Protein AF-A0AAD8F7I7-F1 (afdb_monomer_lite)

Structure (mmCIF, N/CA/C/O backbone):
data_AF-A0AAD8F7I7-F1
#
_entry.id   AF-A0AAD8F7I7-F1
#
loop_
_atom_site.group_PDB
_atom_site.id
_atom_site.type_symbol
_atom_site.label_atom_id
_atom_site.label_alt_id
_atom_site.label_comp_id
_atom_site.label_asym_id
_atom_site.label_entity_id
_atom_site.label_seq_id
_atom_site.pdbx_PDB_ins_code
_atom_site.Cartn_x
_atom_site.Cartn_y
_atom_site.Cartn_z
_atom_site.occupancy
_atom_site.B_iso_or_equiv
_atom_site.auth_seq_id
_atom_site.auth_comp_id
_atom_site.auth_asym_id
_atom_site.auth_atom_id
_atom_site.pdbx_PDB_model_num
ATOM 1 N N . MET A 1 1 ? 16.067 -3.735 1.359 1.00 55.84 1 MET A N 1
ATOM 2 C CA . MET A 1 1 ? 14.899 -2.907 0.991 1.00 55.84 1 MET A CA 1
ATOM 3 C C . MET A 1 1 ? 15.310 -2.075 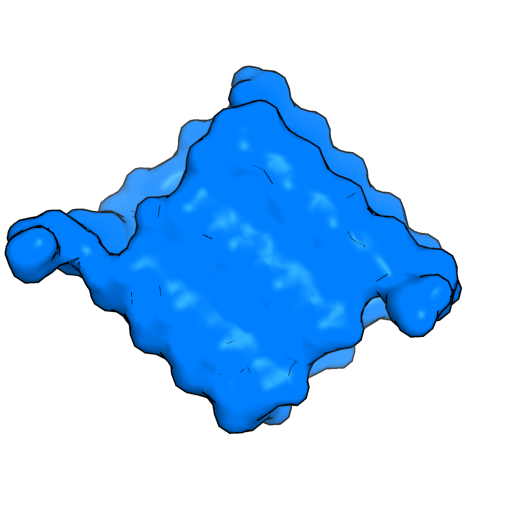-0.210 1.00 55.84 1 MET A C 1
ATOM 5 O O . MET A 1 1 ? 16.294 -1.361 -0.097 1.00 55.84 1 MET A O 1
ATOM 9 N N . GLY A 1 2 ? 14.672 -2.279 -1.364 1.00 73.62 2 GLY A N 1
ATOM 10 C CA . GLY A 1 2 ? 15.033 -1.627 -2.629 1.00 73.62 2 GLY A CA 1
ATOM 11 C C . GLY A 1 2 ? 14.102 -0.468 -2.987 1.00 73.62 2 GLY A C 1
ATOM 12 O O . GLY A 1 2 ? 13.044 -0.308 -2.372 1.00 73.62 2 GLY A O 1
ATOM 13 N N . TYR A 1 3 ? 14.518 0.309 -3.983 1.00 84.31 3 TYR A N 1
ATOM 14 C CA . TYR A 1 3 ? 13.722 1.337 -4.651 1.00 84.31 3 TYR A CA 1
ATOM 15 C C . TYR A 1 3 ? 13.085 0.739 -5.908 1.00 84.31 3 TYR A C 1
ATOM 17 O O . TYR A 1 3 ? 13.768 0.040 -6.657 1.00 84.31 3 TYR A O 1
ATOM 25 N N . SER A 1 4 ? 11.806 1.017 -6.156 1.00 89.12 4 SER A N 1
ATOM 26 C CA . SER A 1 4 ? 11.178 0.724 -7.448 1.00 89.12 4 SER A CA 1
ATOM 27 C C . SER A 1 4 ? 10.259 1.852 -7.893 1.00 89.12 4 SER A C 1
ATOM 29 O O . SER A 1 4 ? 9.330 2.209 -7.174 1.00 89.12 4 SER A O 1
ATOM 31 N N . GLU A 1 5 ? 10.426 2.353 -9.114 1.00 90.69 5 GLU A N 1
ATOM 32 C CA . GLU A 1 5 ? 9.473 3.308 -9.698 1.00 90.69 5 GLU A CA 1
ATOM 33 C C . GLU A 1 5 ? 8.063 2.704 -9.796 1.00 90.69 5 GLU A C 1
ATOM 35 O O . GLU A 1 5 ? 7.061 3.357 -9.504 1.00 90.69 5 GLU A O 1
ATOM 40 N N . LYS A 1 6 ? 7.961 1.424 -10.176 1.00 90.81 6 LYS A N 1
ATOM 41 C CA . LYS A 1 6 ? 6.682 0.717 -10.305 1.00 90.81 6 LYS A CA 1
ATOM 42 C C . LYS A 1 6 ? 6.789 -0.709 -9.793 1.00 90.81 6 LYS A C 1
ATOM 44 O O . LYS A 1 6 ? 7.615 -1.491 -10.256 1.00 90.81 6 LYS A O 1
ATOM 49 N N . CYS A 1 7 ? 5.890 -1.076 -8.893 1.00 88.12 7 CYS A N 1
ATOM 50 C CA . CYS A 1 7 ? 5.696 -2.449 -8.462 1.00 88.12 7 CYS A CA 1
ATOM 51 C C . CYS A 1 7 ? 4.244 -2.861 -8.693 1.00 88.12 7 CYS A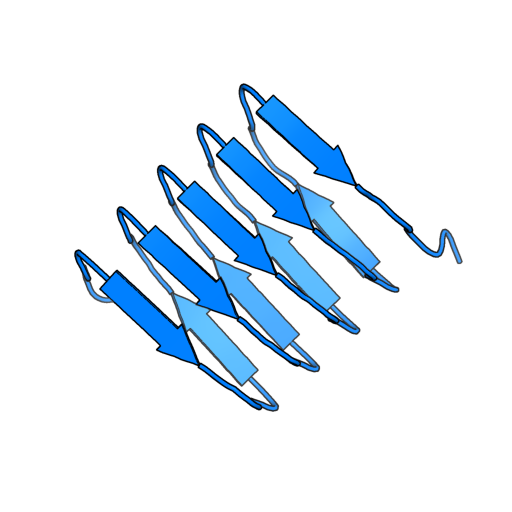 C 1
ATOM 53 O O . CYS A 1 7 ? 3.322 -2.165 -8.270 1.00 88.12 7 CYS A O 1
ATOM 55 N N . VAL A 1 8 ? 4.053 -3.995 -9.365 1.00 90.38 8 VAL A N 1
ATOM 56 C CA . VAL A 1 8 ? 2.743 -4.610 -9.569 1.00 90.38 8 VAL A CA 1
ATOM 57 C C . VAL A 1 8 ? 2.847 -6.069 -9.159 1.00 90.38 8 VAL A C 1
ATOM 59 O O . VAL A 1 8 ? 3.657 -6.796 -9.731 1.00 90.38 8 VAL A O 1
ATOM 62 N N . MET A 1 9 ? 2.035 -6.509 -8.196 1.00 89.31 9 MET A N 1
ATOM 63 C CA . MET A 1 9 ? 1.918 -7.934 -7.869 1.00 89.31 9 MET A CA 1
ATOM 64 C C . MET A 1 9 ? 0.459 -8.375 -7.785 1.00 89.31 9 MET A C 1
ATOM 66 O O . MET A 1 9 ? -0.397 -7.671 -7.254 1.00 89.31 9 MET A O 1
ATOM 70 N N . GLY A 1 10 ? 0.180 -9.567 -8.315 1.00 88.25 10 GLY A N 1
ATOM 71 C CA . GLY A 1 10 ? -1.159 -10.158 -8.313 1.00 88.25 10 GLY A CA 1
ATOM 72 C C . GLY A 1 10 ? -1.501 -10.830 -6.986 1.00 88.25 10 GLY A C 1
ATOM 73 O O . GLY A 1 10 ? -2.413 -10.391 -6.296 1.00 88.25 10 GLY A O 1
ATOM 74 N N . TYR A 1 11 ? -0.752 -11.872 -6.623 1.00 91.50 11 TYR A N 1
ATOM 75 C CA . TYR A 1 11 ? -0.920 -12.634 -5.384 1.00 91.50 11 TYR A CA 1
ATOM 76 C C . TYR A 1 11 ? 0.429 -12.786 -4.684 1.00 91.50 11 TYR A C 1
ATOM 78 O O . TYR A 1 11 ? 1.433 -13.086 -5.333 1.00 91.50 11 TYR A O 1
ATOM 86 N N . SER A 1 12 ? 0.466 -12.586 -3.369 1.00 90.00 12 SER A N 1
ATOM 87 C CA . SER A 1 12 ? 1.676 -12.794 -2.574 1.00 90.00 12 SER A CA 1
ATOM 88 C C . SER A 1 12 ? 1.346 -13.100 -1.116 1.00 90.00 12 SER A C 1
ATOM 90 O O . SER A 1 12 ? 0.708 -12.294 -0.446 1.00 90.00 12 SER A O 1
ATOM 92 N N . GLU A 1 13 ? 1.849 -14.208 -0.572 1.00 91.94 13 GLU A N 1
ATOM 93 C CA . GLU A 1 13 ? 1.742 -14.475 0.872 1.00 91.94 13 GLU A CA 1
ATOM 94 C C . GLU A 1 13 ? 2.439 -13.381 1.698 1.00 91.94 13 GLU A C 1
ATOM 96 O O . GLU A 1 13 ? 1.916 -12.903 2.705 1.00 91.94 13 GLU A O 1
ATOM 101 N N . LYS A 1 14 ? 3.628 -12.945 1.264 1.00 90.75 14 LYS A N 1
ATOM 102 C CA . LYS A 1 14 ? 4.422 -11.922 1.951 1.00 90.75 14 LYS A CA 1
ATOM 103 C C . LYS A 1 14 ? 5.046 -10.953 0.959 1.00 90.75 14 LYS A C 1
ATOM 105 O O . LYS A 1 14 ? 5.884 -11.334 0.145 1.00 90.75 14 LYS A O 1
ATOM 110 N N . CYS A 1 15 ? 4.717 -9.680 1.118 1.00 87.44 15 CYS A N 1
ATOM 111 C CA . CYS A 1 15 ? 5.299 -8.571 0.383 1.00 87.44 15 CYS A CA 1
ATOM 112 C C . CYS A 1 15 ? 5.970 -7.602 1.362 1.00 87.44 15 CYS A C 1
ATOM 114 O O . CYS A 1 15 ? 5.340 -7.146 2.317 1.00 87.44 15 CYS A O 1
ATOM 116 N N . VAL A 1 16 ? 7.239 -7.269 1.114 1.00 89.75 16 VAL A N 1
ATOM 117 C CA . VAL A 1 16 ? 7.951 -6.211 1.840 1.00 89.75 16 VAL A CA 1
ATOM 118 C C . VAL A 1 16 ? 8.596 -5.273 0.833 1.00 89.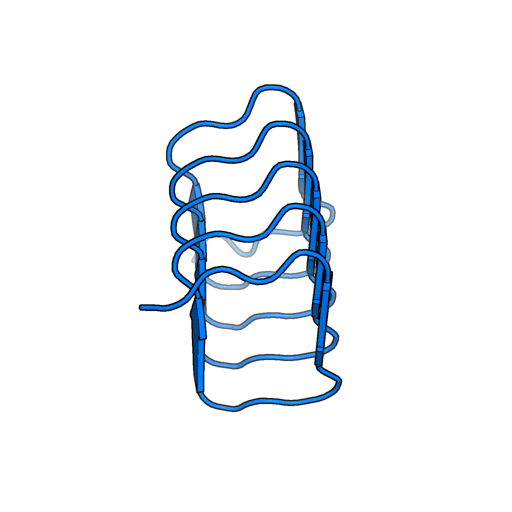75 16 VAL A C 1
ATOM 120 O O . VAL A 1 16 ? 9.449 -5.689 0.050 1.00 89.75 16 VAL A O 1
ATOM 123 N N . MET A 1 17 ? 8.220 -4.000 0.881 1.00 88.38 17 MET A N 1
ATOM 124 C CA . MET A 1 17 ? 8.765 -2.957 0.021 1.00 88.38 17 MET A CA 1
ATOM 125 C C . MET A 1 17 ? 9.315 -1.788 0.828 1.00 88.38 17 MET A C 1
ATOM 127 O O . MET A 1 17 ? 8.727 -1.369 1.821 1.00 88.38 17 MET A O 1
ATOM 131 N N . GLY A 1 18 ? 10.459 -1.266 0.379 1.00 87.44 18 GLY A N 1
ATOM 132 C CA . GLY A 1 18 ? 11.115 -0.109 0.984 1.00 87.44 18 GLY A CA 1
ATOM 133 C C . GLY A 1 18 ? 10.514 1.197 0.482 1.00 87.44 18 GLY A C 1
ATOM 134 O O . GLY A 1 18 ? 9.773 1.850 1.209 1.00 87.44 18 GLY A O 1
ATOM 135 N N . TYR A 1 19 ? 10.822 1.546 -0.767 1.00 90.62 19 TYR A N 1
ATOM 136 C CA . TYR A 1 19 ? 10.340 2.762 -1.419 1.00 90.62 19 TYR A CA 1
ATOM 137 C C . TYR A 1 19 ? 9.747 2.428 -2.788 1.00 90.62 19 TYR A C 1
ATOM 139 O O . TYR A 1 19 ? 10.366 1.688 -3.560 1.00 90.62 19 TYR A O 1
ATOM 147 N N . SER A 1 20 ? 8.581 2.993 -3.110 1.00 91.31 20 SER A N 1
ATOM 148 C CA . SER A 1 20 ? 8.060 2.941 -4.474 1.00 91.31 20 SER A CA 1
ATOM 149 C C . SER A 1 20 ? 7.205 4.139 -4.869 1.00 91.31 20 SER A C 1
ATOM 151 O O . SER A 1 20 ? 6.258 4.462 -4.164 1.00 91.31 20 SER A O 1
ATOM 153 N N . GLU A 1 21 ? 7.437 4.744 -6.036 1.00 93.19 21 GLU A N 1
ATOM 154 C CA . GLU A 1 21 ? 6.528 5.793 -6.530 1.00 93.19 21 GLU A CA 1
ATOM 155 C C . GLU A 1 21 ? 5.115 5.235 -6.754 1.00 93.19 21 GLU A C 1
ATOM 157 O O . GLU A 1 21 ? 4.124 5.832 -6.336 1.00 93.19 21 GLU A O 1
ATOM 162 N N . LYS A 1 22 ? 4.997 4.058 -7.383 1.00 93.06 22 LYS A N 1
ATOM 163 C CA . LYS A 1 22 ? 3.707 3.408 -7.646 1.00 93.06 22 LYS A CA 1
ATOM 164 C C . LYS A 1 22 ? 3.723 1.939 -7.255 1.00 93.06 22 LYS A C 1
ATOM 166 O O . LYS A 1 22 ? 4.377 1.122 -7.899 1.00 93.06 22 LYS A O 1
ATOM 171 N N . CYS A 1 23 ? 2.896 1.590 -6.280 1.00 91.19 23 CYS A N 1
ATOM 172 C CA . CYS A 1 23 ? 2.623 0.221 -5.878 1.00 91.19 23 CYS A CA 1
ATOM 173 C C . CYS A 1 23 ? 1.178 -0.165 -6.210 1.00 91.19 23 CYS A C 1
ATOM 175 O O . CYS A 1 23 ? 0.243 0.537 -5.825 1.00 91.19 23 CYS A O 1
ATOM 177 N N . VAL A 1 24 ? 0.996 -1.297 -6.890 1.00 92.38 24 VAL A N 1
ATOM 178 C CA . VAL A 1 24 ? -0.309 -1.933 -7.093 1.00 92.38 24 VAL A CA 1
ATOM 179 C C . VAL A 1 24 ? -0.237 -3.391 -6.658 1.00 92.38 24 VAL A C 1
ATOM 181 O O . VAL A 1 24 ? 0.597 -4.155 -7.138 1.00 92.38 24 VAL A O 1
ATOM 184 N N . MET A 1 25 ? -1.138 -3.790 -5.773 1.00 90.50 25 MET A N 1
ATOM 185 C CA . MET A 1 25 ? -1.202 -5.135 -5.213 1.00 90.50 25 MET A CA 1
ATOM 186 C C . MET A 1 25 ? -2.626 -5.671 -5.289 1.00 90.50 25 MET A C 1
ATOM 188 O O . MET A 1 25 ? -3.560 -5.018 -4.828 1.00 90.50 25 MET A O 1
ATOM 192 N N . GLY A 1 26 ? -2.792 -6.875 -5.833 1.00 89.94 26 GLY A N 1
ATOM 193 C CA . GLY A 1 26 ? -4.085 -7.558 -5.895 1.00 89.94 26 GLY A CA 1
ATOM 194 C C . GLY A 1 26 ? -4.486 -8.152 -4.545 1.00 89.94 26 GLY A C 1
ATOM 195 O O . GLY A 1 26 ? -5.359 -7.620 -3.868 1.00 89.94 26 GLY A O 1
ATOM 196 N N . TYR A 1 27 ? -3.832 -9.245 -4.155 1.00 91.50 27 TYR A N 1
ATOM 197 C CA . TYR A 1 27 ? -4.067 -9.976 -2.912 1.00 91.50 27 TYR A CA 1
ATOM 198 C C . TYR A 1 27 ? -2.756 -10.182 -2.153 1.00 91.50 27 TYR A C 1
ATOM 200 O O . TYR A 1 27 ? -1.749 -10.593 -2.742 1.00 91.50 27 TYR A O 1
ATOM 208 N N . SER A 1 28 ? -2.771 -9.958 -0.838 1.00 91.88 28 SER A N 1
ATOM 209 C CA . SER A 1 28 ? -1.664 -10.380 0.016 1.00 91.88 28 SER A CA 1
ATOM 210 C C . SER A 1 28 ? -2.068 -10.761 1.435 1.00 91.88 28 SER A C 1
ATOM 212 O O . SER A 1 28 ? -2.787 -10.017 2.089 1.00 91.88 28 SER A O 1
ATOM 214 N N . GLU A 1 29 ? -1.549 -11.862 1.980 1.00 92.62 29 GLU A N 1
ATOM 215 C CA . GLU A 1 29 ? -1.769 -12.150 3.407 1.00 92.62 29 GLU A CA 1
ATOM 216 C C . GLU A 1 29 ? -1.038 -11.130 4.290 1.00 92.62 29 GLU A C 1
ATOM 218 O O . GLU A 1 29 ? -1.599 -10.591 5.242 1.00 92.62 29 GLU A O 1
ATOM 223 N N . LYS A 1 30 ? 0.227 -10.826 3.977 1.00 92.62 30 LYS A N 1
ATOM 224 C CA . LYS A 1 30 ? 1.038 -9.857 4.722 1.00 92.62 30 LYS A CA 1
ATOM 225 C C . LYS A 1 30 ? 1.752 -8.910 3.773 1.00 92.62 30 LYS A C 1
ATOM 227 O O . LYS A 1 30 ? 2.678 -9.306 3.070 1.00 92.62 30 LYS A O 1
ATOM 232 N N . CYS A 1 31 ? 1.396 -7.636 3.838 1.00 90.38 31 CYS A N 1
ATOM 233 C CA . CYS A 1 31 ? 2.047 -6.582 3.078 1.00 90.38 31 CYS A CA 1
ATOM 234 C C . CYS A 1 31 ? 2.631 -5.518 4.011 1.00 90.38 31 CYS A C 1
ATOM 236 O O . CYS A 1 31 ? 1.941 -5.010 4.895 1.00 90.38 31 CYS A O 1
ATOM 238 N N . VAL A 1 32 ? 3.904 -5.181 3.801 1.00 91.94 32 VAL A N 1
ATOM 239 C CA . VAL A 1 32 ? 4.595 -4.078 4.474 1.00 91.94 32 VAL A CA 1
ATOM 240 C C . VAL A 1 32 ? 5.192 -3.160 3.418 1.00 91.94 32 VAL A C 1
ATOM 242 O O . VAL A 1 32 ? 6.031 -3.585 2.627 1.00 91.94 32 VAL A O 1
ATOM 245 N N . ILE A 1 33 ? 4.786 -1.896 3.421 1.00 90.25 33 ILE A N 1
ATOM 246 C CA . ILE A 1 33 ? 5.284 -0.870 2.504 1.00 90.25 33 ILE A CA 1
ATOM 247 C C . ILE A 1 33 ? 5.829 0.285 3.343 1.00 90.25 33 ILE A C 1
ATOM 249 O O . ILE A 1 33 ? 5.103 0.867 4.146 1.00 90.25 33 ILE A O 1
ATOM 253 N N . GLY A 1 34 ? 7.110 0.610 3.167 1.00 90.88 34 GLY A N 1
ATOM 254 C CA . GLY A 1 34 ? 7.772 1.701 3.882 1.00 90.88 34 GLY A CA 1
ATOM 255 C C . GLY A 1 34 ? 7.293 3.075 3.418 1.00 90.88 34 GLY A C 1
ATOM 256 O O . GLY A 1 34 ? 6.648 3.792 4.179 1.00 90.88 34 GLY A O 1
ATOM 257 N N . TYR A 1 35 ? 7.583 3.425 2.167 1.00 92.19 35 TYR A N 1
ATOM 258 C CA . TYR A 1 35 ? 7.175 4.679 1.536 1.00 92.19 35 TYR A CA 1
ATOM 259 C C . TYR A 1 35 ? 6.558 4.413 0.164 1.00 92.19 35 TYR A C 1
ATOM 261 O O . TYR A 1 35 ? 7.120 3.649 -0.629 1.00 92.19 35 TYR A O 1
ATOM 269 N N . SER A 1 36 ? 5.447 5.086 -0.147 1.00 92.25 36 SER A N 1
ATOM 270 C CA . SER A 1 36 ? 4.959 5.147 -1.521 1.00 92.25 36 SER A CA 1
ATOM 271 C C . SER A 1 36 ? 4.204 6.420 -1.885 1.00 92.25 36 SER A C 1
ATOM 273 O O . SER A 1 36 ? 3.269 6.786 -1.184 1.00 92.25 36 SER A O 1
ATOM 275 N N . GLU A 1 37 ? 4.504 7.056 -3.022 1.00 94.56 37 GLU A N 1
ATOM 276 C CA . GLU A 1 37 ? 3.678 8.186 -3.487 1.00 94.56 37 GLU A CA 1
ATOM 277 C C . GLU A 1 37 ? 2.243 7.729 -3.792 1.00 94.56 37 GLU A C 1
ATOM 279 O O . GLU A 1 37 ? 1.272 8.365 -3.385 1.00 94.56 37 GLU A O 1
ATOM 284 N N . LYS A 1 38 ? 2.084 6.596 -4.485 1.00 94.31 38 LYS A N 1
ATOM 285 C CA . LYS A 1 38 ? 0.780 6.016 -4.827 1.00 94.31 38 LYS A CA 1
ATOM 286 C C . LYS A 1 38 ? 0.752 4.529 -4.525 1.00 94.31 38 LYS A C 1
ATOM 288 O O . LYS A 1 38 ? 1.387 3.739 -5.219 1.00 94.31 38 LYS A O 1
ATOM 293 N N . CYS A 1 39 ? -0.077 4.144 -3.567 1.00 92.50 39 CYS A N 1
ATOM 294 C CA . CYS A 1 39 ? -0.308 2.756 -3.200 1.00 92.50 39 CYS A CA 1
ATOM 295 C C . CYS A 1 39 ? -1.765 2.359 -3.462 1.00 92.50 39 CYS A C 1
ATOM 297 O O . CYS A 1 39 ? -2.692 3.018 -2.991 1.00 92.50 39 CYS A O 1
ATOM 299 N N . VAL A 1 40 ? -1.968 1.272 -4.204 1.00 93.25 40 VAL A N 1
ATOM 300 C CA . VAL A 1 40 ? -3.278 0.654 -4.427 1.00 93.25 40 VAL A CA 1
ATOM 301 C C . VAL A 1 40 ? -3.211 -0.803 -3.991 1.00 93.25 40 VAL A C 1
ATOM 303 O O . VAL A 1 40 ? -2.472 -1.590 -4.575 1.00 93.25 40 VAL A O 1
ATOM 306 N N . MET A 1 41 ? -4.008 -1.173 -2.993 1.00 90.88 41 MET A N 1
ATOM 307 C CA . MET A 1 41 ? -4.138 -2.551 -2.519 1.00 90.88 41 MET A CA 1
ATOM 308 C C . MET A 1 41 ? -5.580 -3.024 -2.697 1.00 90.88 41 MET A C 1
ATOM 310 O O . MET A 1 41 ? -6.505 -2.347 -2.252 1.00 90.88 41 MET A O 1
ATOM 314 N N . GLY A 1 42 ? -5.776 -4.197 -3.295 1.00 90.56 42 GLY A N 1
ATOM 315 C CA . GLY A 1 42 ? -7.084 -4.837 -3.425 1.00 90.56 42 GLY A CA 1
ATOM 316 C C . GLY A 1 42 ? -7.536 -5.482 -2.116 1.00 90.56 42 GLY A C 1
ATOM 317 O O . GLY A 1 42 ? -8.404 -4.950 -1.429 1.00 90.56 42 GLY A O 1
ATOM 318 N N . TYR A 1 43 ? -6.938 -6.617 -1.761 1.00 90.69 43 TYR A N 1
ATOM 319 C CA . TYR A 1 43 ? -7.224 -7.372 -0.542 1.00 90.69 43 TYR A CA 1
ATOM 320 C C . TYR A 1 43 ? -5.949 -7.604 0.266 1.00 90.69 43 TYR A C 1
ATOM 322 O O . TYR A 1 43 ? -4.904 -7.968 -0.283 1.00 90.69 43 TYR A O 1
ATOM 330 N N . SER A 1 44 ? -6.051 -7.452 1.585 1.00 89.75 44 SER A N 1
ATOM 331 C CA . SER A 1 44 ? -5.020 -7.917 2.503 1.00 89.75 44 SER A CA 1
ATOM 332 C C . SER A 1 44 ? -5.575 -8.489 3.800 1.00 89.75 44 SER A C 1
ATOM 334 O O . SER A 1 44 ? -6.519 -7.940 4.357 1.00 89.75 44 SER A O 1
ATOM 336 N N . GLU A 1 45 ? -4.956 -9.527 4.356 1.00 91.06 45 GLU A N 1
ATOM 337 C CA . GLU A 1 45 ? -5.249 -9.873 5.756 1.00 91.06 45 GLU A CA 1
ATOM 338 C C . GLU A 1 45 ? -4.541 -8.891 6.695 1.00 91.06 45 GLU A C 1
ATOM 340 O O . GLU A 1 45 ? -5.141 -8.328 7.609 1.00 91.06 45 GLU A O 1
ATOM 345 N N . LYS A 1 46 ? -3.251 -8.635 6.455 1.00 91.31 46 LYS A N 1
ATOM 346 C CA . LYS A 1 46 ? -2.432 -7.704 7.237 1.00 91.31 46 LYS A CA 1
ATOM 347 C C . LYS A 1 46 ? -1.705 -6.741 6.314 1.00 91.31 46 LYS A C 1
ATOM 349 O O . LYS A 1 46 ? -0.868 -7.150 5.511 1.00 91.31 46 LYS A O 1
ATOM 354 N N . CYS A 1 47 ? -1.973 -5.453 6.477 1.00 89.31 47 CYS A N 1
ATOM 355 C CA . CYS A 1 47 ? -1.300 -4.383 5.756 1.00 89.31 47 CYS A CA 1
ATOM 356 C C . CYS A 1 47 ? -0.671 -3.397 6.741 1.00 89.31 47 CYS A C 1
ATOM 358 O O . CYS A 1 47 ? -1.335 -2.905 7.654 1.00 89.31 47 CYS A O 1
ATOM 360 N N . VAL A 1 48 ? 0.611 -3.101 6.537 1.00 91.69 48 VAL A N 1
ATOM 361 C CA . VAL A 1 48 ? 1.329 -2.025 7.218 1.00 91.69 48 VAL A CA 1
ATOM 362 C C . VAL A 1 48 ? 1.864 -1.071 6.160 1.00 91.69 48 VAL A C 1
ATOM 364 O O . VAL A 1 48 ? 2.679 -1.464 5.326 1.00 91.69 48 VAL A O 1
ATOM 367 N N . LEU A 1 49 ? 1.423 0.181 6.207 1.00 90.88 49 LEU A N 1
ATOM 368 C CA . LEU A 1 49 ? 1.883 1.245 5.320 1.00 90.88 49 LEU A CA 1
ATOM 369 C C . LEU A 1 49 ? 2.511 2.355 6.165 1.00 90.88 49 LEU A C 1
ATOM 371 O O . LEU A 1 49 ? 1.832 2.947 7.001 1.00 90.88 49 LEU A O 1
ATOM 375 N N . GLY A 1 50 ? 3.803 2.621 5.967 1.00 91.88 50 GLY A N 1
ATOM 376 C CA . GLY A 1 50 ? 4.547 3.629 6.723 1.00 91.88 50 GLY A CA 1
ATOM 377 C C . GLY A 1 50 ? 4.166 5.053 6.323 1.00 91.88 50 GLY A C 1
ATOM 378 O O . GLY A 1 50 ? 3.546 5.769 7.105 1.00 91.88 50 GLY A O 1
ATOM 379 N N . TYR A 1 51 ? 4.519 5.454 5.104 1.00 92.62 51 TYR A N 1
ATOM 380 C CA . TYR A 1 51 ? 4.187 6.758 4.534 1.00 92.62 51 TYR A CA 1
ATOM 381 C C . TYR A 1 51 ? 3.575 6.599 3.143 1.00 92.62 51 TYR A C 1
ATOM 383 O O . TYR A 1 51 ? 4.109 5.857 2.313 1.00 92.62 51 TYR A O 1
ATOM 391 N N . SER A 1 52 ? 2.497 7.334 2.857 1.00 92.06 52 SER A N 1
ATOM 392 C CA . SER A 1 52 ? 2.016 7.471 1.485 1.00 92.06 52 SER A CA 1
ATOM 393 C C . SER A 1 52 ? 1.314 8.785 1.170 1.00 92.06 52 SER A C 1
ATOM 395 O O . SER A 1 52 ? 0.399 9.177 1.886 1.00 92.06 52 SER A O 1
ATOM 397 N N . GLU A 1 53 ? 1.642 9.431 0.049 1.00 94.19 53 GLU A N 1
ATOM 398 C CA . GLU A 1 53 ? 0.869 10.605 -0.390 1.00 94.19 53 GLU A CA 1
ATOM 399 C C . GLU A 1 53 ? -0.571 10.212 -0.747 1.00 94.19 53 GLU A C 1
ATOM 401 O O . GLU A 1 53 ? -1.529 10.876 -0.348 1.00 94.19 53 GLU A O 1
ATOM 406 N N . LYS A 1 54 ? -0.746 9.106 -1.482 1.00 93.75 54 LYS A N 1
ATOM 407 C CA . LYS A 1 54 ? -2.056 8.586 -1.885 1.00 93.75 54 LYS A CA 1
ATOM 408 C C . LYS A 1 54 ? -2.143 7.082 -1.658 1.00 93.75 54 LYS A C 1
ATOM 410 O O . LYS A 1 54 ? -1.531 6.315 -2.399 1.00 93.75 54 LYS A O 1
ATOM 415 N N . CYS A 1 55 ? -2.993 6.659 -0.724 1.00 91.44 55 CYS A N 1
ATOM 416 C CA . CYS A 1 55 ? -3.371 5.259 -0.558 1.00 91.44 55 CYS A CA 1
ATOM 417 C C . CYS A 1 55 ? -4.833 4.984 -0.902 1.00 91.44 55 CYS A C 1
ATOM 419 O O . CYS A 1 55 ? -5.746 5.697 -0.491 1.00 91.44 55 CYS A O 1
ATOM 421 N N . VAL A 1 56 ? -5.052 3.893 -1.632 1.00 92.62 56 VAL A N 1
ATOM 422 C CA . VAL A 1 56 ? -6.361 3.266 -1.808 1.00 92.62 56 VAL A CA 1
ATOM 423 C C . VAL A 1 56 ? -6.238 1.828 -1.345 1.00 92.62 56 VAL A C 1
ATOM 425 O O . VAL A 1 56 ? -5.507 1.040 -1.943 1.00 92.62 56 VAL A O 1
ATOM 428 N N . LEU A 1 57 ? -6.949 1.486 -0.279 1.00 89.25 57 LEU A N 1
ATOM 429 C CA . LEU A 1 57 ? -7.009 0.129 0.239 1.00 89.25 57 LEU A CA 1
ATOM 430 C C . LEU A 1 57 ? -8.445 -0.373 0.106 1.00 89.25 57 LEU A C 1
ATOM 432 O O . LEU A 1 57 ? -9.382 0.261 0.594 1.00 89.25 57 LEU A O 1
ATOM 436 N N . GLY A 1 58 ? -8.609 -1.501 -0.581 1.00 88.38 58 GLY A N 1
ATOM 437 C CA . GL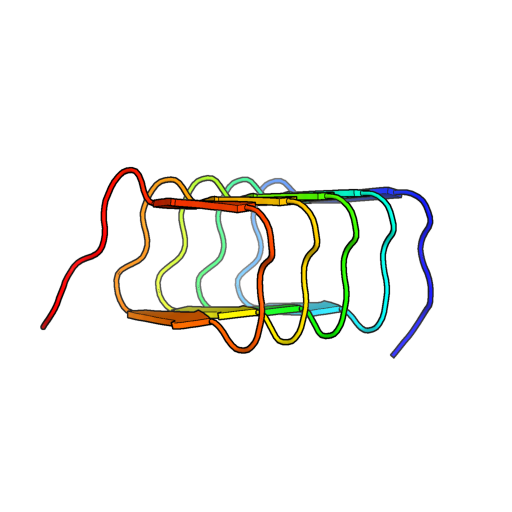Y A 1 58 ? -9.896 -2.153 -0.757 1.00 88.38 58 GLY A CA 1
ATOM 438 C C . GLY A 1 58 ? -10.363 -2.798 0.540 1.00 88.38 58 GLY A C 1
ATOM 439 O O . GLY A 1 58 ? -11.050 -2.170 1.339 1.00 88.38 58 GLY A O 1
ATOM 440 N N . TYR A 1 59 ? -9.977 -4.050 0.749 1.00 88.69 59 TYR A N 1
ATOM 441 C CA . TYR A 1 59 ? -10.302 -4.812 1.946 1.00 88.69 59 TYR A CA 1
ATOM 442 C C . TYR A 1 59 ? -9.044 -5.061 2.774 1.00 88.69 59 TYR A C 1
ATOM 444 O O . TYR A 1 59 ? -8.028 -5.536 2.257 1.00 88.69 59 TYR A O 1
ATOM 452 N N . SER A 1 60 ? -9.116 -4.775 4.073 1.00 86.31 60 SER A N 1
ATOM 453 C CA . SER A 1 60 ? -8.088 -5.203 5.017 1.00 86.31 60 SER A CA 1
ATOM 454 C C . SER A 1 60 ? -8.684 -5.703 6.327 1.00 86.31 60 SER A C 1
ATOM 456 O O . SER A 1 60 ? -9.479 -4.992 6.945 1.00 86.31 60 SER A O 1
ATOM 458 N N . GLU A 1 61 ? -8.285 -6.895 6.783 1.00 88.31 61 GLU A N 1
ATOM 459 C CA . GLU A 1 61 ? -8.672 -7.350 8.127 1.00 88.31 61 GLU A CA 1
ATOM 460 C C . GLU A 1 61 ? -7.910 -6.599 9.216 1.00 88.31 61 GLU A C 1
ATOM 462 O O . GLU A 1 61 ? -8.460 -6.270 10.260 1.00 88.31 61 GLU A O 1
ATOM 467 N N . LYS A 1 62 ? -6.623 -6.325 8.992 1.00 88.94 62 LYS A N 1
ATOM 468 C CA . LYS A 1 62 ? -5.778 -5.556 9.904 1.00 88.94 62 LYS A CA 1
ATOM 469 C C . LYS A 1 62 ? -4.932 -4.589 9.103 1.00 88.94 62 LYS A C 1
ATOM 471 O O . LYS A 1 62 ? -3.954 -4.977 8.469 1.00 88.94 62 LYS A O 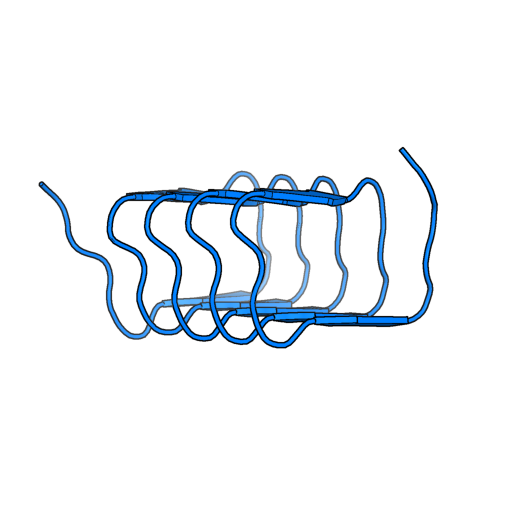1
ATOM 476 N N . CYS A 1 63 ? -5.277 -3.311 9.201 1.00 87.19 63 CYS A N 1
ATOM 477 C CA . CYS A 1 63 ? -4.541 -2.240 8.552 1.00 87.19 63 CYS A CA 1
ATOM 478 C C . CYS A 1 63 ? -3.912 -1.305 9.586 1.00 87.19 63 CYS A C 1
ATOM 480 O O . CYS A 1 63 ? -4.609 -0.752 10.440 1.00 87.19 63 CYS A O 1
ATOM 482 N N . VAL A 1 64 ? -2.599 -1.116 9.484 1.00 89.25 64 VAL A N 1
ATOM 483 C CA . VAL A 1 64 ? -1.856 -0.082 10.201 1.00 89.25 64 VAL A CA 1
ATOM 484 C C . VAL A 1 64 ? -1.350 0.921 9.177 1.00 89.25 64 VAL A C 1
ATOM 486 O O . VAL A 1 64 ? -0.574 0.576 8.287 1.00 89.25 64 VAL A O 1
ATOM 489 N N . LEU A 1 65 ? -1.795 2.163 9.323 1.00 88.19 65 LEU A N 1
ATOM 490 C CA . LEU A 1 65 ? -1.345 3.295 8.526 1.00 88.19 65 LEU A CA 1
ATOM 491 C C . LEU A 1 65 ? -0.529 4.211 9.431 1.00 88.19 65 LEU A C 1
ATOM 493 O O . LEU A 1 65 ? -0.996 4.563 10.513 1.00 88.19 65 LEU A O 1
ATOM 497 N N . GLY A 1 66 ? 0.677 4.571 9.001 1.00 88.38 66 GLY A N 1
ATOM 498 C CA . GLY A 1 66 ? 1.473 5.612 9.637 1.00 88.38 66 GLY A CA 1
ATOM 499 C C . GLY A 1 66 ? 0.967 6.988 9.220 1.00 88.38 66 GLY A C 1
ATOM 500 O O . GLY A 1 66 ? 0.035 7.521 9.815 1.00 88.38 66 GLY A O 1
ATOM 501 N N . TYR A 1 67 ? 1.571 7.559 8.179 1.00 90.31 67 TYR A N 1
ATOM 502 C CA . TYR A 1 67 ? 1.177 8.852 7.627 1.00 90.31 67 TYR A CA 1
ATOM 503 C C . TYR A 1 67 ? 0.619 8.703 6.217 1.00 90.31 67 TYR A C 1
ATOM 505 O O . TYR A 1 67 ? 1.232 8.065 5.358 1.00 90.31 67 TYR A O 1
ATOM 513 N N . SER A 1 68 ? -0.521 9.342 5.959 1.00 89.06 68 SER A N 1
ATOM 514 C CA . SER A 1 68 ? -0.977 9.548 4.595 1.00 89.06 68 SER A CA 1
ATOM 515 C C . SER A 1 68 ? -1.655 10.892 4.408 1.00 89.06 68 SER A C 1
ATOM 517 O O . SER A 1 68 ? -2.481 11.281 5.230 1.00 89.06 68 SER A O 1
ATOM 519 N N . GLU A 1 69 ? -1.328 11.581 3.313 1.00 92.81 69 GLU A N 1
ATOM 520 C CA . GLU A 1 69 ? -2.022 12.822 2.956 1.00 92.81 69 GLU A CA 1
ATOM 521 C C . GLU A 1 69 ? -3.446 12.543 2.470 1.00 92.81 69 GLU A C 1
ATOM 523 O O . GLU A 1 69 ? -4.385 13.267 2.801 1.00 92.81 69 GLU A O 1
ATOM 528 N N . LYS A 1 70 ? -3.617 11.488 1.665 1.00 91.62 70 LYS A N 1
ATOM 529 C CA . LYS A 1 70 ? -4.912 11.055 1.143 1.00 91.62 70 LYS A CA 1
ATOM 530 C C . LYS A 1 70 ? -5.016 9.546 1.229 1.00 91.62 70 LYS A C 1
ATOM 532 O O . LYS A 1 70 ? -4.399 8.841 0.434 1.00 91.62 70 LYS A O 1
ATOM 537 N N . CYS A 1 71 ? -5.873 9.062 2.122 1.00 89.31 71 CYS A N 1
ATOM 538 C CA . CYS A 1 71 ? -6.181 7.643 2.190 1.00 89.31 71 CYS A CA 1
ATOM 539 C C . CYS A 1 71 ? -7.669 7.365 2.035 1.00 89.31 71 CYS A C 1
ATOM 541 O O . CYS A 1 71 ? -8.502 7.990 2.690 1.00 89.31 71 CYS A O 1
ATOM 543 N N . VAL A 1 72 ? -7.982 6.383 1.195 1.00 90.50 72 VAL A N 1
ATOM 544 C CA . VAL A 1 72 ? -9.320 5.816 1.056 1.00 90.50 72 VAL A CA 1
ATOM 545 C C . VAL A 1 72 ? -9.271 4.369 1.520 1.00 90.50 72 VAL A C 1
ATOM 547 O O . VAL A 1 72 ? -8.500 3.566 0.995 1.00 90.50 72 VAL A O 1
ATOM 550 N N . LEU A 1 73 ? -10.117 4.049 2.496 1.00 86.56 73 LEU A N 1
ATOM 551 C CA . LEU A 1 73 ? -10.369 2.691 2.961 1.00 86.56 73 LEU A CA 1
ATOM 552 C C . LEU A 1 73 ? -11.784 2.315 2.526 1.00 86.56 73 LEU A C 1
ATOM 554 O O . LEU A 1 73 ? -12.737 2.941 2.988 1.00 86.56 73 LEU A O 1
ATOM 558 N N . LEU A 1 74 ? -11.929 1.330 1.636 1.00 87.06 74 LEU A N 1
ATOM 559 C CA . LEU A 1 74 ? -13.260 0.855 1.241 1.00 87.06 74 LEU A CA 1
ATOM 560 C C . LEU A 1 74 ? -13.873 -0.004 2.345 1.00 87.06 74 LEU A C 1
ATOM 562 O O . LEU A 1 74 ? -15.041 0.168 2.687 1.00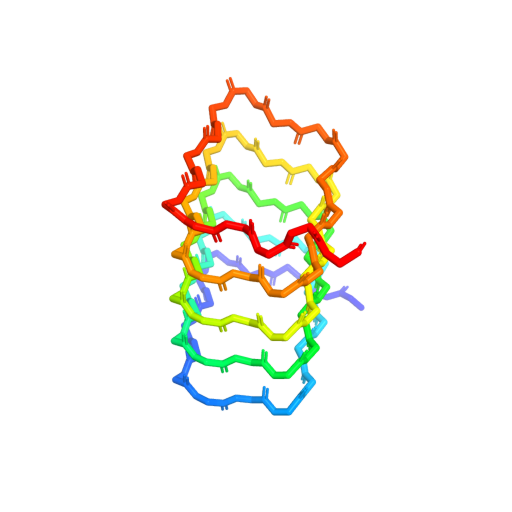 87.06 74 LEU A O 1
ATOM 566 N N . TRP A 1 75 ? -13.081 -0.903 2.926 1.00 79.94 75 TRP A N 1
ATOM 567 C CA . TRP A 1 75 ? -13.523 -1.720 4.039 1.00 79.94 75 TRP A CA 1
ATOM 568 C C . TRP A 1 75 ? -12.360 -2.123 4.940 1.00 79.94 75 TRP A C 1
ATOM 570 O O . TRP A 1 75 ? -11.317 -2.606 4.491 1.00 79.94 75 TRP A O 1
ATOM 580 N N . ARG A 1 76 ? -12.560 -1.936 6.242 1.00 75.00 76 ARG A N 1
ATOM 581 C CA . ARG A 1 76 ? -11.629 -2.365 7.277 1.00 75.00 76 ARG A CA 1
ATOM 582 C C . ARG A 1 76 ? -12.408 -3.171 8.299 1.00 75.00 76 ARG A C 1
ATOM 584 O O . ARG A 1 76 ? -13.290 -2.617 8.952 1.00 75.00 76 ARG A O 1
ATOM 591 N N . SER A 1 77 ? -12.052 -4.442 8.456 1.00 68.88 77 SER A N 1
ATOM 592 C CA . SER A 1 77 ? -12.513 -5.189 9.621 1.00 68.88 77 SER A CA 1
ATOM 593 C C . SER A 1 77 ? -11.810 -4.602 10.839 1.00 68.88 77 SER A C 1
ATOM 595 O O . SER A 1 77 ? -10.584 -4.520 10.880 1.00 68.88 77 SER A O 1
ATOM 597 N N . LEU A 1 78 ? -12.568 -4.120 11.813 1.00 59.38 78 LEU A N 1
ATOM 598 C CA . LEU A 1 78 ? -12.046 -3.867 13.149 1.00 59.38 78 LEU A CA 1
ATOM 599 C C . LEU A 1 78 ? -12.501 -5.060 13.980 1.00 59.38 78 LEU A C 1
ATOM 601 O O . LEU A 1 78 ? -13.627 -5.080 14.466 1.00 59.38 78 LEU A O 1
ATOM 605 N N . GLY A 1 79 ? -11.653 -6.086 14.026 1.00 51.50 79 GLY A N 1
ATOM 606 C CA . GLY A 1 79 ? -11.740 -7.097 15.076 1.00 51.50 79 GLY A CA 1
ATOM 607 C C . GLY A 1 79 ? -11.305 -6.507 16.406 1.00 51.50 79 GLY A C 1
ATOM 608 O O . GLY A 1 79 ? -10.310 -5.743 16.393 1.00 51.50 79 GLY A O 1
#

Secondary structure (DSSP, 8-state):
--EEEEEEEEEEEEEEEEEEEEEEEEEEEEEEEEEEEEEEEEEEEEEEEEEEEEEEEEEEEEEEEEEEEEEEEEEE---

Foldseek 3Di:
DDEEQEDAEEEEQEAAEEEYQYYHYREYAEYEYQEYQEYEYAEYAAYEYAEYQEYEHEEYAHYHYHDYVYYDYNDYNDD

pLDDT: mean 88.36, std 7.74, range [51.5, 94.56]

Organism: Biomphalaria pfeifferi (NCBI:txid112525)

Radius of gyration: 10.92 Å; chains: 1; bounding box: 29×27×25 Å

Sequence (79 aa):
MGYSEKCVMGYSEKCVMGYSEKCVMGYSEKCVIGYSEKCVMGYSEKCVLGYSEKCVLGYSEKCVLGYSEKCVLLWRSLG